Protein AF-A0A8K1CDZ4-F1 (afdb_monomer_lite)

Radius of gyration: 13.61 Å; chains: 1; bounding box: 38×33×29 Å

pLDDT: mean 79.45, std 11.93, range [34.41, 92.88]

Structure (mmCIF, N/CA/C/O backbone):
data_AF-A0A8K1CDZ4-F1
#
_entry.id   AF-A0A8K1CDZ4-F1
#
loop_
_atom_site.group_PDB
_atom_site.id
_atom_site.type_symbol
_atom_site.label_atom_id
_atom_site.label_alt_id
_atom_site.label_comp_id
_atom_site.label_asym_id
_atom_site.label_entity_id
_atom_site.label_seq_id
_atom_site.pdbx_PDB_ins_code
_atom_site.Cartn_x
_atom_site.Cartn_y
_atom_site.Cartn_z
_atom_site.occupancy
_atom_site.B_iso_or_equiv
_atom_site.auth_seq_id
_atom_site.auth_comp_id
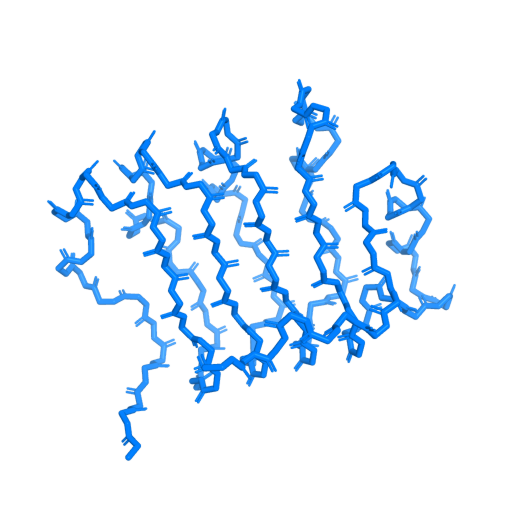_atom_site.auth_asym_id
_atom_site.auth_atom_id
_atom_site.pdbx_PDB_model_num
ATOM 1 N N . MET A 1 1 ? -1.921 -21.591 -12.727 1.00 53.06 1 MET A N 1
ATOM 2 C CA . MET A 1 1 ? -1.736 -20.159 -12.427 1.00 53.06 1 MET A CA 1
ATOM 3 C C . MET A 1 1 ? -2.969 -19.421 -12.897 1.00 53.06 1 MET A C 1
ATOM 5 O O . MET A 1 1 ? -3.288 -19.493 -14.079 1.00 53.06 1 MET A O 1
ATOM 9 N N . THR A 1 2 ? -3.693 -18.804 -11.969 1.00 66.69 2 THR A N 1
ATOM 10 C CA . THR A 1 2 ? -4.755 -17.847 -12.298 1.00 66.69 2 THR A CA 1
ATOM 11 C C . THR A 1 2 ? -4.069 -16.548 -12.712 1.00 66.69 2 THR A C 1
ATOM 13 O O . THR A 1 2 ? -3.055 -16.192 -12.126 1.00 66.69 2 THR A O 1
ATOM 16 N N . ARG A 1 3 ? -4.552 -15.893 -13.767 1.00 82.44 3 ARG A N 1
ATOM 17 C CA . ARG A 1 3 ? -3.993 -14.635 -14.274 1.00 82.44 3 ARG A CA 1
ATOM 18 C C . ARG A 1 3 ? -4.975 -13.523 -13.941 1.00 82.44 3 ARG A C 1
ATOM 20 O O . ARG A 1 3 ? -6.014 -13.431 -14.588 1.00 82.44 3 ARG A O 1
ATOM 27 N N . ILE A 1 4 ? -4.660 -12.732 -12.922 1.00 84.81 4 ILE A N 1
ATOM 28 C CA . ILE A 1 4 ? -5.473 -11.588 -12.500 1.00 84.81 4 ILE A CA 1
ATOM 29 C C . ILE A 1 4 ? -4.742 -10.308 -12.913 1.00 84.81 4 ILE A C 1
ATOM 31 O O . ILE A 1 4 ? -3.649 -10.033 -12.435 1.00 84.81 4 ILE A O 1
ATOM 35 N N . GLU A 1 5 ? -5.316 -9.555 -13.847 1.00 87.00 5 GLU A N 1
ATOM 36 C CA . GLU A 1 5 ? -4.745 -8.278 -14.319 1.00 87.00 5 GLU A CA 1
ATOM 37 C C . GLU A 1 5 ? -5.347 -7.067 -13.591 1.00 87.00 5 GLU A C 1
ATOM 39 O O . GLU A 1 5 ? -4.716 -6.015 -13.516 1.00 87.00 5 GLU A O 1
ATOM 44 N N . ASP A 1 6 ? -6.549 -7.234 -13.031 1.00 85.88 6 ASP A N 1
ATOM 45 C CA . ASP A 1 6 ? -7.274 -6.247 -12.228 1.00 85.88 6 ASP A CA 1
ATOM 46 C C . ASP A 1 6 ? -8.165 -6.967 -11.201 1.00 85.88 6 ASP A C 1
ATOM 48 O O . ASP A 1 6 ? -8.496 -8.148 -11.359 1.00 85.88 6 ASP A O 1
ATOM 52 N N . ILE A 1 7 ? -8.577 -6.249 -10.159 1.00 85.50 7 ILE A N 1
ATOM 53 C CA . ILE A 1 7 ? -9.471 -6.742 -9.112 1.00 85.50 7 ILE A CA 1
ATOM 54 C C . ILE A 1 7 ? -10.848 -7.050 -9.728 1.00 85.50 7 ILE A C 1
ATOM 56 O O . ILE A 1 7 ? -11.516 -6.142 -10.234 1.00 85.50 7 ILE A O 1
ATOM 60 N N . PRO A 1 8 ? -11.328 -8.308 -9.683 1.00 86.62 8 PRO A N 1
ATOM 61 C CA . PRO A 1 8 ? -12.608 -8.670 -10.282 1.00 86.62 8 PRO A CA 1
ATOM 62 C C . PRO A 1 8 ? -13.785 -7.922 -9.648 1.00 86.62 8 PRO A C 1
ATOM 64 O O . PRO A 1 8 ? -13.828 -7.718 -8.437 1.00 86.62 8 PRO A O 1
ATOM 67 N N . GLU A 1 9 ? -14.806 -7.598 -10.445 1.00 88.56 9 GLU A N 1
ATOM 68 C CA . GLU A 1 9 ? -15.981 -6.854 -9.967 1.00 88.56 9 GLU A CA 1
ATOM 69 C C . GLU A 1 9 ? -16.689 -7.521 -8.783 1.00 88.56 9 GLU A C 1
ATOM 71 O O . GLU A 1 9 ? -17.183 -6.823 -7.901 1.00 88.56 9 GLU A O 1
ATOM 76 N N . ILE A 1 10 ? -16.675 -8.855 -8.705 1.00 89.75 10 ILE A N 1
ATOM 77 C CA . ILE A 1 10 ? -17.290 -9.601 -7.600 1.00 89.75 10 ILE A CA 1
ATOM 78 C C . ILE A 1 10 ? -16.728 -9.210 -6.225 1.00 89.75 10 ILE A C 1
ATOM 80 O O . ILE A 1 10 ? -17.453 -9.284 -5.235 1.00 89.75 10 ILE A O 1
ATOM 84 N N . VAL A 1 11 ? -15.482 -8.725 -6.163 1.00 89.56 11 VAL A N 1
ATOM 85 C CA . VAL A 1 11 ? -14.851 -8.259 -4.921 1.00 89.56 11 VAL A CA 1
ATOM 86 C C . VAL A 1 11 ? -15.634 -7.095 -4.308 1.00 89.56 11 VAL A C 1
ATOM 88 O O . VAL A 1 11 ? -15.765 -7.037 -3.091 1.00 89.56 11 VAL A O 1
ATOM 91 N N . THR A 1 12 ? -16.282 -6.246 -5.116 1.00 88.00 12 THR A N 1
ATOM 92 C CA . THR A 1 12 ? -17.104 -5.123 -4.613 1.00 88.00 12 THR A CA 1
ATOM 93 C C . THR A 1 12 ? -18.252 -5.556 -3.701 1.00 88.00 12 THR A C 1
ATOM 95 O O . THR A 1 12 ? -18.697 -4.769 -2.865 1.00 88.00 12 THR A O 1
ATOM 98 N N . ALA A 1 13 ? -18.737 -6.793 -3.852 1.00 91.19 13 ALA A N 1
ATOM 99 C CA . ALA A 1 13 ? -19.826 -7.349 -3.057 1.00 91.19 13 ALA A CA 1
ATOM 100 C C . ALA A 1 13 ? -19.338 -8.034 -1.768 1.00 91.19 13 ALA A C 1
ATOM 102 O O . ALA A 1 13 ? -20.149 -8.393 -0.915 1.00 91.19 13 ALA A O 1
ATOM 103 N N . MET A 1 14 ? -18.026 -8.214 -1.596 1.0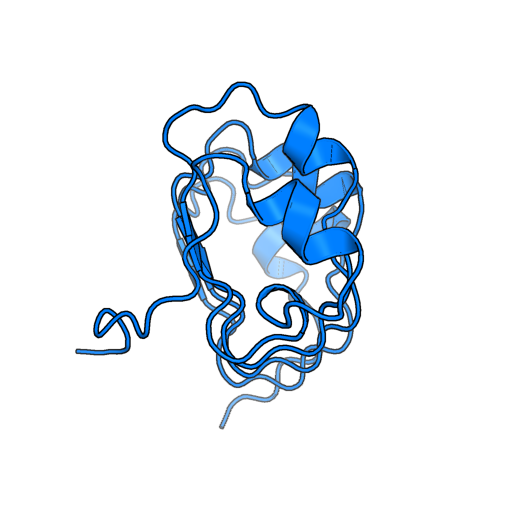0 92.81 14 MET A N 1
ATOM 104 C CA . MET A 1 14 ? -17.430 -8.922 -0.462 1.00 92.81 14 MET A CA 1
ATOM 105 C C . MET A 1 14 ? -17.213 -7.974 0.729 1.00 92.81 14 MET A C 1
ATOM 107 O O . MET A 1 14 ? -16.117 -7.860 1.256 1.00 92.81 14 MET A O 1
ATOM 111 N N . THR A 1 15 ? -18.257 -7.283 1.194 1.00 89.56 15 THR A N 1
ATOM 112 C CA . THR A 1 15 ? -18.147 -6.231 2.232 1.00 89.56 15 THR A CA 1
ATOM 113 C C . THR A 1 15 ? -17.638 -6.711 3.598 1.00 89.56 15 THR A C 1
ATOM 115 O O . THR A 1 15 ? -17.303 -5.893 4.450 1.00 89.56 15 THR A O 1
ATOM 118 N N . SER A 1 16 ? -17.612 -8.025 3.828 1.00 92.50 16 SER A N 1
ATOM 119 C CA . SER A 1 16 ? -17.062 -8.659 5.035 1.00 92.50 16 SER A CA 1
ATOM 120 C C . SER A 1 16 ? -15.640 -9.199 4.839 1.00 92.50 16 SER A C 1
ATOM 122 O O . SER A 1 16 ? -15.139 -9.902 5.715 1.00 92.50 16 SER A O 1
ATOM 124 N N . LEU A 1 17 ? -15.011 -8.932 3.689 1.00 92.88 17 LEU A N 1
ATOM 125 C CA . LEU A 1 17 ? -13.645 -9.358 3.407 1.00 92.88 17 LEU A CA 1
ATOM 126 C C . LEU A 1 17 ? -12.677 -8.652 4.360 1.00 92.88 17 LEU A C 1
ATOM 128 O O . LEU A 1 17 ? -12.719 -7.429 4.485 1.00 92.88 17 LEU A O 1
ATOM 132 N N . ARG A 1 18 ? -11.828 -9.444 5.018 1.00 92.31 18 ARG A N 1
ATOM 133 C CA . ARG A 1 18 ? -10.770 -8.972 5.927 1.00 92.31 18 ARG A CA 1
ATOM 134 C C . ARG A 1 18 ? -9.389 -9.012 5.294 1.00 92.31 18 ARG A C 1
ATOM 136 O O . ARG A 1 18 ? -8.568 -8.142 5.539 1.00 92.31 18 ARG A O 1
ATOM 143 N N . GLU A 1 19 ? -9.184 -9.982 4.421 1.00 92.25 19 GLU A N 1
ATOM 144 C CA . GLU A 1 19 ? -7.894 -10.299 3.833 1.00 92.25 19 GLU A CA 1
ATOM 145 C C . GLU A 1 19 ? -8.048 -10.397 2.316 1.00 92.25 19 GLU A C 1
ATOM 147 O O . GLU A 1 19 ? -8.929 -11.106 1.819 1.00 92.25 19 GLU A O 1
ATOM 152 N N . LEU A 1 20 ? -7.203 -9.676 1.577 1.00 89.75 20 LEU A N 1
ATOM 153 C CA . LEU A 1 20 ? -7.151 -9.721 0.117 1.00 89.75 20 LEU A CA 1
ATOM 154 C C . LEU A 1 20 ? -5.714 -9.970 -0.345 1.00 89.75 20 LEU A C 1
ATOM 156 O O . LEU A 1 20 ? -4.884 -9.066 -0.340 1.00 89.75 20 LEU A O 1
ATOM 160 N N . SER A 1 21 ? -5.437 -11.191 -0.803 1.00 89.81 21 SER A N 1
ATOM 161 C CA . SER A 1 21 ? -4.179 -11.525 -1.476 1.00 89.81 21 SER A CA 1
ATOM 162 C C . SER A 1 21 ? -4.385 -11.569 -2.986 1.00 89.81 21 SER A C 1
ATOM 164 O O . SER A 1 21 ? -5.245 -12.297 -3.488 1.00 89.81 21 SER A O 1
ATOM 166 N N . LEU A 1 22 ? -3.577 -10.796 -3.710 1.00 87.06 22 LEU A N 1
ATOM 167 C CA . LEU A 1 22 ? -3.428 -10.884 -5.163 1.00 87.06 22 LEU A CA 1
ATOM 168 C C . LEU A 1 22 ? -1.965 -11.109 -5.566 1.00 87.06 22 LEU A C 1
ATOM 170 O O . LEU A 1 22 ? -1.570 -10.830 -6.695 1.00 87.06 22 LEU A O 1
ATOM 174 N N . THR A 1 23 ? -1.172 -11.650 -4.653 1.00 88.00 23 THR A N 1
ATOM 175 C CA . THR A 1 23 ? 0.248 -11.933 -4.823 1.00 88.00 23 THR A CA 1
ATOM 176 C C . THR A 1 23 ? 0.540 -12.787 -6.065 1.00 88.00 23 THR A C 1
ATOM 178 O O . THR A 1 23 ? -0.229 -13.685 -6.419 1.00 88.00 23 THR A O 1
ATOM 181 N N . TYR A 1 24 ? 1.660 -12.510 -6.737 1.00 88.88 24 TYR A N 1
ATOM 182 C CA . TYR A 1 24 ? 2.134 -13.197 -7.944 1.00 88.88 24 TYR A CA 1
ATOM 183 C C . TYR A 1 24 ? 1.122 -13.216 -9.097 1.00 88.88 24 TYR A C 1
ATOM 185 O O . TYR A 1 24 ? 1.054 -14.168 -9.882 1.00 88.88 24 TYR A O 1
ATOM 193 N N . ASN A 1 25 ? 0.350 -12.137 -9.227 1.00 89.06 25 ASN A N 1
ATOM 194 C CA . ASN A 1 25 ? -0.489 -11.881 -10.387 1.00 89.06 25 ASN A CA 1
ATOM 195 C C . ASN A 1 25 ? 0.062 -10.692 -11.187 1.00 89.06 25 ASN A C 1
ATOM 197 O O . ASN A 1 25 ? 0.623 -9.764 -10.606 1.00 89.06 25 ASN A O 1
ATOM 201 N N . PRO A 1 26 ? -0.107 -10.664 -12.521 1.00 87.12 26 PRO A N 1
ATOM 202 C CA . PRO A 1 26 ? 0.350 -9.553 -13.349 1.00 87.12 26 PRO A CA 1
ATOM 203 C C . PRO A 1 26 ? -0.597 -8.345 -13.239 1.00 87.12 26 PRO A C 1
ATOM 205 O O . PRO A 1 26 ? -1.015 -7.799 -14.257 1.00 87.12 26 PRO A O 1
ATOM 208 N N . LEU A 1 27 ? -0.957 -7.934 -12.017 1.00 85.81 27 LEU A N 1
ATOM 209 C CA . LEU A 1 27 ? -1.715 -6.709 -11.793 1.00 85.81 27 LEU A CA 1
ATOM 210 C C . LEU A 1 27 ? -0.884 -5.530 -12.276 1.00 85.81 27 LEU A C 1
ATOM 212 O O . LEU A 1 27 ? 0.188 -5.251 -11.742 1.00 85.81 27 LEU A O 1
ATOM 216 N N . THR A 1 28 ? -1.392 -4.853 -13.296 1.00 81.94 28 THR A N 1
ATOM 217 C CA . THR A 1 28 ? -0.808 -3.619 -13.834 1.00 81.94 28 THR A CA 1
ATOM 218 C C . THR A 1 28 ? -1.550 -2.383 -13.349 1.00 81.94 28 THR A C 1
ATOM 220 O O . THR A 1 28 ? -1.048 -1.272 -13.477 1.00 81.94 28 THR A O 1
ATOM 223 N N . THR A 1 29 ? -2.754 -2.566 -12.810 1.00 75.44 29 THR A N 1
ATOM 224 C CA . THR A 1 29 ? -3.611 -1.497 -12.303 1.00 75.44 29 THR A CA 1
ATOM 225 C C . THR A 1 29 ? -4.343 -1.979 -11.068 1.00 75.44 29 THR A C 1
ATOM 227 O O . THR A 1 29 ? -4.735 -3.140 -11.006 1.00 75.44 29 THR A O 1
ATOM 230 N N . LEU A 1 30 ? -4.596 -1.079 -10.126 1.00 77.19 30 LEU A N 1
ATOM 231 C CA . LEU A 1 30 ? -5.472 -1.348 -8.997 1.00 77.19 30 LEU A CA 1
ATOM 232 C C . LEU A 1 30 ? -6.704 -0.465 -9.145 1.00 77.19 30 LEU A C 1
ATOM 234 O O . LEU A 1 30 ? -6.640 0.748 -8.968 1.00 77.19 30 LEU A O 1
ATOM 238 N N . ASN A 1 31 ? -7.833 -1.055 -9.526 1.00 81.62 31 ASN A N 1
ATOM 239 C CA . ASN A 1 31 ? -9.061 -0.292 -9.675 1.00 81.62 31 ASN A CA 1
ATOM 240 C C . ASN A 1 31 ? -9.659 0.012 -8.295 1.00 81.62 31 ASN A C 1
ATOM 242 O O . ASN A 1 31 ? -10.375 -0.804 -7.712 1.00 81.62 31 ASN A O 1
ATOM 246 N N . SER A 1 32 ? -9.355 1.195 -7.760 1.00 76.19 32 SER A N 1
ATOM 247 C CA . SE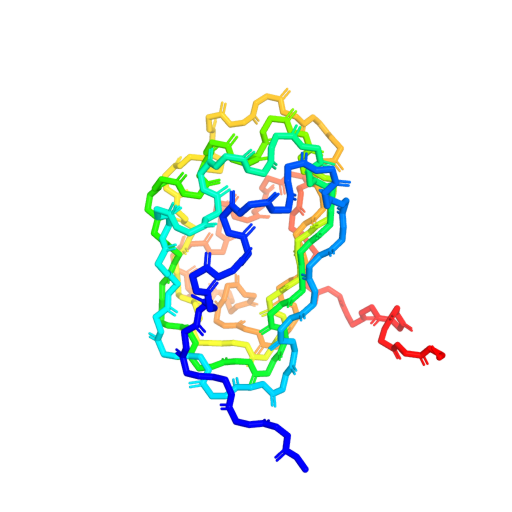R A 1 32 ? -9.738 1.613 -6.405 1.00 76.19 32 SER A CA 1
ATOM 248 C C . SER A 1 32 ? -11.248 1.533 -6.146 1.00 76.19 32 SER A C 1
ATOM 250 O O . SER A 1 32 ? -11.676 1.198 -5.040 1.00 76.19 32 SER A O 1
ATOM 252 N N . SER A 1 33 ? -12.076 1.721 -7.180 1.00 82.38 33 SER A N 1
ATOM 253 C CA . SER A 1 33 ? -13.534 1.558 -7.089 1.00 82.38 33 SER A CA 1
ATOM 254 C C . SER A 1 33 ? -13.965 0.137 -6.695 1.00 82.38 33 SER A C 1
ATOM 256 O O . SER A 1 33 ? -15.020 -0.036 -6.082 1.00 82.38 33 SER A O 1
ATOM 258 N N . ARG A 1 34 ? -13.147 -0.882 -7.002 1.00 85.75 34 ARG A N 1
ATOM 259 C CA . ARG A 1 34 ? -13.428 -2.291 -6.685 1.00 85.75 34 ARG A CA 1
ATOM 260 C C . ARG A 1 34 ? -13.237 -2.628 -5.217 1.00 85.75 34 ARG A C 1
ATOM 262 O O . ARG A 1 34 ? -13.860 -3.562 -4.719 1.00 85.75 34 ARG A O 1
ATOM 269 N N . VAL A 1 35 ? -12.420 -1.837 -4.536 1.00 83.06 35 VAL A N 1
ATOM 270 C CA . VAL A 1 35 ? -12.079 -2.029 -3.129 1.00 83.06 35 VAL A CA 1
ATOM 271 C C . VAL A 1 35 ? -12.686 -0.957 -2.227 1.00 83.06 35 VAL A C 1
ATOM 273 O O . VAL A 1 35 ? -12.822 -1.187 -1.038 1.00 83.06 35 VAL A O 1
ATOM 276 N N . ALA A 1 36 ? -13.186 0.156 -2.767 1.00 81.56 36 ALA A N 1
ATOM 277 C CA . ALA A 1 36 ? -13.719 1.287 -1.997 1.00 81.56 36 ALA A CA 1
ATOM 278 C C . ALA A 1 36 ? -14.799 0.950 -0.940 1.00 81.56 36 ALA A C 1
ATOM 280 O O . ALA A 1 36 ? -15.000 1.739 -0.019 1.00 81.56 36 ALA A O 1
ATOM 281 N N . ASN A 1 37 ? -15.495 -0.188 -1.063 1.00 83.69 37 ASN A N 1
ATOM 282 C CA . ASN A 1 37 ? -16.536 -0.635 -0.127 1.00 83.69 37 ASN A CA 1
ATOM 283 C C . ASN A 1 37 ? -16.072 -1.710 0.875 1.00 83.69 37 ASN A C 1
ATOM 285 O O . ASN A 1 37 ? -16.870 -2.147 1.710 1.00 83.69 37 ASN A O 1
ATOM 289 N N . LEU A 1 38 ? -14.813 -2.152 0.813 1.00 87.94 38 LEU A N 1
ATOM 290 C CA . LEU A 1 38 ? -14.253 -3.192 1.682 1.00 87.94 38 LEU A CA 1
ATOM 291 C C . LEU A 1 38 ? -13.858 -2.621 3.052 1.00 87.94 38 LEU A C 1
ATOM 293 O O . LEU A 1 38 ? -12.707 -2.663 3.465 1.00 87.94 38 LEU A O 1
ATOM 297 N N . ASN A 1 39 ? -14.833 -2.079 3.780 1.00 85.31 39 ASN A N 1
ATOM 298 C CA . ASN A 1 39 ? -14.605 -1.379 5.050 1.00 85.31 39 ASN A CA 1
ATOM 299 C C . ASN A 1 39 ? -14.169 -2.295 6.212 1.00 85.31 39 ASN A C 1
ATOM 301 O O . ASN A 1 39 ? -13.972 -1.805 7.316 1.00 85.31 39 ASN A O 1
ATOM 305 N N . GLN A 1 40 ? -14.088 -3.613 6.010 1.00 89.50 40 GLN A N 1
ATOM 306 C CA . GLN A 1 40 ? -13.581 -4.560 7.013 1.00 89.50 40 GLN A CA 1
ATOM 307 C C . GLN A 1 40 ? -12.193 -5.106 6.675 1.00 89.50 40 GLN A C 1
ATOM 309 O O . GLN A 1 40 ? -11.714 -5.991 7.378 1.00 89.50 40 GLN A O 1
ATOM 314 N N . LEU A 1 41 ? -11.575 -4.606 5.605 1.00 89.38 41 LEU A N 1
ATOM 315 C CA . LEU A 1 41 ? -10.290 -5.088 5.133 1.00 89.38 41 LEU A CA 1
ATOM 316 C C . LEU A 1 41 ? -9.177 -4.613 6.071 1.00 89.38 41 LEU A C 1
ATOM 318 O O . LEU A 1 41 ? -9.022 -3.411 6.282 1.00 89.38 41 LEU A O 1
ATOM 322 N N . THR A 1 42 ? -8.435 -5.568 6.622 1.00 89.69 42 THR A N 1
ATOM 323 C CA . THR A 1 42 ? -7.322 -5.357 7.553 1.00 89.69 42 THR A CA 1
ATOM 324 C C . THR A 1 42 ? -5.978 -5.686 6.920 1.00 89.69 42 THR A C 1
ATOM 326 O O . THR A 1 42 ? -4.988 -5.058 7.280 1.00 89.69 42 THR A O 1
ATOM 329 N N . SER A 1 43 ? -5.943 -6.592 5.937 1.00 89.19 43 SER A N 1
ATOM 330 C CA . SER A 1 43 ? -4.693 -6.996 5.285 1.00 89.19 43 SER A CA 1
ATOM 331 C C . SER A 1 43 ? -4.825 -7.074 3.768 1.00 89.19 43 SER A C 1
ATOM 333 O O . SER A 1 43 ? -5.807 -7.603 3.228 1.00 89.19 43 SER A O 1
ATOM 335 N N . ILE A 1 44 ? -3.815 -6.552 3.074 1.00 88.12 44 ILE A N 1
ATOM 336 C CA . ILE A 1 44 ? -3.706 -6.586 1.615 1.00 88.12 44 ILE A CA 1
ATOM 337 C C . ILE A 1 44 ? -2.290 -7.006 1.216 1.00 88.12 44 ILE A C 1
ATOM 339 O O . ILE A 1 44 ? -1.323 -6.385 1.650 1.00 88.12 44 ILE A O 1
ATOM 343 N N . TRP A 1 45 ? -2.175 -7.988 0.317 1.00 89.62 45 TRP A N 1
ATOM 344 C CA . TRP A 1 45 ? -0.888 -8.434 -0.233 1.00 89.62 45 TRP A CA 1
ATOM 345 C C . TRP A 1 45 ? -0.886 -8.378 -1.761 1.00 89.62 45 TRP A C 1
ATOM 347 O O . TRP A 1 45 ? -1.717 -9.013 -2.422 1.00 89.62 45 TRP A O 1
ATOM 357 N N . PHE A 1 46 ? 0.069 -7.635 -2.321 1.00 88.25 46 PHE A N 1
ATOM 358 C CA . PHE A 1 46 ? 0.295 -7.489 -3.763 1.00 88.25 46 PHE A CA 1
ATOM 359 C C . PHE A 1 46 ? 1.698 -7.915 -4.193 1.00 88.25 46 PHE A C 1
ATOM 361 O O . PHE A 1 46 ? 2.163 -7.496 -5.256 1.00 88.25 46 PHE A O 1
ATOM 368 N N . ASP A 1 47 ? 2.376 -8.750 -3.408 1.00 89.19 47 ASP A N 1
ATOM 369 C CA . ASP A 1 47 ? 3.780 -9.064 -3.670 1.00 89.19 47 ASP A CA 1
ATOM 370 C C . ASP A 1 47 ? 3.988 -9.653 -5.068 1.00 89.19 47 ASP A C 1
ATOM 372 O O . ASP A 1 47 ? 3.143 -10.374 -5.609 1.00 89.19 47 ASP A O 1
ATOM 376 N N . GLY A 1 48 ? 5.105 -9.304 -5.699 1.00 87.81 48 GLY A N 1
ATOM 377 C CA . GLY A 1 48 ? 5.435 -9.752 -7.050 1.00 87.81 48 GLY A CA 1
ATOM 378 C C . GLY A 1 48 ? 4.439 -9.308 -8.131 1.00 87.81 48 GLY A C 1
ATOM 379 O O . GLY A 1 48 ? 4.447 -9.874 -9.227 1.00 87.81 48 GLY A O 1
ATOM 380 N N . SER A 1 49 ? 3.575 -8.327 -7.845 1.00 88.69 49 SER A N 1
ATOM 381 C CA . SER A 1 49 ? 2.705 -7.702 -8.845 1.00 88.69 49 SER A CA 1
ATOM 382 C C . SER A 1 49 ? 3.435 -6.594 -9.606 1.00 88.69 49 SER A C 1
ATOM 384 O O . SER A 1 49 ? 4.379 -5.982 -9.118 1.00 88.69 49 SER A O 1
ATOM 386 N N . SER A 1 50 ? 2.970 -6.282 -10.816 1.00 85.50 50 SER A N 1
ATOM 387 C CA . SER A 1 50 ? 3.565 -5.250 -11.683 1.00 85.50 50 SER A CA 1
ATOM 388 C C . SER A 1 50 ? 2.892 -3.879 -11.535 1.00 85.50 50 SER A C 1
ATOM 390 O O . SER A 1 50 ? 2.825 -3.117 -12.500 1.00 85.50 50 SER A O 1
ATOM 392 N N . ILE A 1 51 ? 2.379 -3.574 -10.340 1.00 81.31 51 ILE A N 1
ATOM 393 C CA . ILE A 1 51 ? 1.641 -2.341 -10.053 1.00 81.31 51 ILE A CA 1
ATOM 394 C C . ILE A 1 51 ? 2.638 -1.166 -10.064 1.00 81.31 51 ILE A C 1
ATOM 396 O O . ILE A 1 51 ? 3.598 -1.197 -9.290 1.00 81.31 51 ILE A O 1
ATOM 400 N N . PRO A 1 52 ? 2.459 -0.151 -10.932 1.00 77.06 52 PRO A N 1
ATOM 401 C CA . PRO A 1 52 ? 3.380 0.984 -11.019 1.00 77.06 52 PRO A CA 1
ATOM 402 C C . PRO A 1 52 ? 3.129 2.036 -9.929 1.00 77.06 52 PRO A C 1
ATOM 404 O O . PRO A 1 52 ? 4.054 2.723 -9.499 1.00 77.06 52 PRO A O 1
ATOM 407 N N . GLU A 1 53 ? 1.879 2.162 -9.484 1.00 77.56 53 GLU A N 1
ATOM 408 C CA . GLU A 1 53 ? 1.439 3.142 -8.495 1.00 77.56 53 GLU A CA 1
ATOM 409 C C . GLU A 1 53 ? 0.191 2.652 -7.757 1.00 77.56 53 GLU A C 1
ATOM 411 O O . GLU A 1 53 ? -0.577 1.831 -8.268 1.00 77.56 53 GLU A O 1
ATOM 416 N N . LEU A 1 54 ? -0.019 3.176 -6.552 1.00 75.88 54 LEU A N 1
ATOM 417 C CA . LEU A 1 54 ? -1.245 2.953 -5.798 1.00 75.88 54 LEU A CA 1
ATOM 418 C C . LEU A 1 54 ? -2.228 4.081 -6.099 1.00 75.88 54 LEU A C 1
ATOM 420 O O . LEU A 1 54 ? -1.838 5.244 -6.019 1.00 75.88 54 LEU A O 1
ATOM 424 N N . PRO A 1 55 ? -3.492 3.769 -6.419 1.00 74.44 55 PRO A N 1
ATOM 425 C CA . PRO A 1 55 ? -4.486 4.791 -6.697 1.00 74.44 55 PRO A CA 1
ATOM 426 C C . PRO A 1 55 ? -4.806 5.559 -5.418 1.00 74.44 55 PRO A C 1
ATOM 428 O O . PRO A 1 55 ? -4.855 4.971 -4.333 1.00 74.44 55 PRO A O 1
ATOM 431 N N . ASP A 1 56 ? -5.097 6.851 -5.549 1.00 71.81 56 ASP A N 1
ATOM 432 C CA . ASP A 1 56 ? -5.409 7.691 -4.398 1.00 71.81 56 ASP A CA 1
ATOM 433 C C . ASP A 1 56 ? -6.542 7.078 -3.570 1.00 71.81 56 ASP A C 1
ATOM 435 O O . ASP A 1 56 ? -6.383 6.900 -2.367 1.00 71.81 56 ASP A O 1
ATOM 439 N N . GLU A 1 57 ? -7.65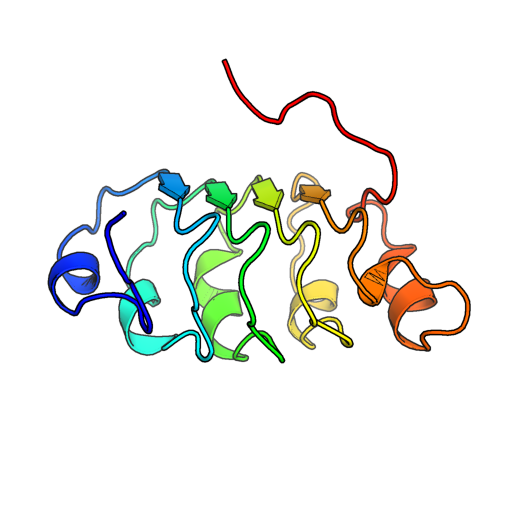2 6.641 -4.178 1.00 71.38 57 GLU A N 1
ATOM 440 C CA . GLU A 1 57 ? -8.845 6.225 -3.427 1.00 71.38 57 GLU A CA 1
ATOM 441 C C . GLU A 1 57 ? -8.682 4.943 -2.594 1.00 71.38 57 GLU A C 1
ATOM 443 O O . GLU A 1 57 ? -9.575 4.637 -1.796 1.00 71.38 57 GLU A O 1
ATOM 448 N N . ILE A 1 58 ? -7.551 4.229 -2.699 1.00 75.06 58 ILE A N 1
ATOM 449 C CA . ILE A 1 58 ? -7.228 3.136 -1.771 1.00 75.06 58 ILE A CA 1
ATOM 450 C C . ILE A 1 58 ? -7.063 3.642 -0.327 1.00 75.06 58 ILE A C 1
ATOM 452 O O . ILE A 1 58 ? -7.272 2.869 0.604 1.00 75.06 58 ILE A O 1
ATOM 456 N N . TRP A 1 59 ? -6.845 4.952 -0.123 1.00 69.94 59 TRP A N 1
ATOM 457 C CA . TRP A 1 59 ? -6.891 5.611 1.192 1.00 69.94 59 TRP A CA 1
ATOM 458 C C . TRP A 1 59 ? -8.172 5.312 1.974 1.00 69.94 59 TRP A C 1
ATOM 460 O O . TRP A 1 59 ? -8.201 5.346 3.198 1.00 69.94 59 TRP A O 1
ATOM 470 N N . ARG A 1 60 ? -9.282 5.010 1.296 1.00 70.69 60 ARG A N 1
ATOM 471 C CA . ARG A 1 60 ? -10.543 4.697 1.981 1.00 70.69 60 ARG A CA 1
ATOM 472 C C . ARG A 1 60 ? -10.469 3.389 2.766 1.00 70.69 60 ARG A C 1
ATOM 474 O O . ARG A 1 60 ? -11.183 3.256 3.758 1.00 70.69 60 ARG A O 1
ATOM 481 N N . LEU A 1 61 ? -9.601 2.470 2.343 1.00 73.56 61 LEU A N 1
ATOM 482 C CA . LEU A 1 61 ? -9.335 1.202 3.023 1.00 73.56 61 LEU A CA 1
ATOM 483 C C . LEU A 1 61 ? -8.439 1.373 4.246 1.00 73.56 61 LEU A C 1
ATOM 485 O O . LEU A 1 61 ? -8.512 0.583 5.181 1.00 73.56 61 LEU A O 1
ATOM 489 N N . THR A 1 62 ? -7.610 2.415 4.269 1.00 67.94 62 THR A N 1
ATOM 490 C CA . THR A 1 62 ? -6.538 2.555 5.263 1.00 67.94 62 THR A CA 1
ATOM 491 C C . THR A 1 62 ? -7.044 2.866 6.665 1.00 67.94 62 THR A C 1
ATOM 493 O O . THR A 1 62 ? -6.297 2.750 7.627 1.00 67.94 62 THR A O 1
ATOM 496 N N . LYS A 1 63 ? -8.334 3.194 6.813 1.00 74.69 63 LYS A N 1
ATOM 497 C CA . LYS A 1 63 ? -8.979 3.381 8.121 1.00 74.69 63 LYS A CA 1
ATOM 498 C C . LYS A 1 63 ? -8.969 2.132 9.000 1.00 74.69 63 LYS A C 1
ATOM 500 O O . LYS A 1 63 ? -9.139 2.269 10.206 1.00 74.69 63 LYS A O 1
ATOM 505 N N . HIS A 1 64 ? -8.869 0.953 8.396 1.00 80.44 64 HIS A N 1
ATOM 506 C CA . HIS A 1 64 ? -8.906 -0.333 9.093 1.00 80.44 64 HIS A CA 1
ATOM 507 C C . HIS A 1 64 ? -7.750 -1.249 8.691 1.00 80.44 64 HIS A C 1
ATOM 509 O O . HIS A 1 64 ? -7.673 -2.366 9.189 1.00 80.44 64 HIS A O 1
ATOM 515 N N . LEU A 1 65 ? -6.876 -0.781 7.796 1.00 82.44 65 LEU A N 1
ATOM 516 C CA . LEU A 1 65 ? -5.755 -1.557 7.301 1.00 82.44 65 LEU A CA 1
ATOM 517 C C . LEU A 1 65 ? -4.646 -1.582 8.356 1.00 82.44 65 LEU A C 1
ATOM 519 O O . LEU A 1 65 ? -4.204 -0.538 8.834 1.00 82.44 65 LEU A O 1
ATOM 523 N N . GLU A 1 66 ? -4.223 -2.787 8.702 1.00 86.06 66 GLU A N 1
ATOM 524 C CA . GLU A 1 66 ? -3.153 -3.089 9.650 1.00 86.06 66 GLU A CA 1
ATOM 525 C C . GLU A 1 66 ? -1.910 -3.572 8.899 1.00 86.06 66 GLU A C 1
ATOM 527 O O . GLU A 1 66 ? -0.795 -3.234 9.275 1.00 86.06 66 GLU A O 1
ATOM 532 N N . GLU A 1 67 ? -2.088 -4.295 7.791 1.00 87.12 67 GLU A N 1
ATOM 533 C CA . GLU A 1 67 ? -0.985 -4.852 7.012 1.00 87.12 67 GLU A CA 1
ATOM 534 C C . GLU A 1 67 ? -1.137 -4.557 5.521 1.00 87.12 67 GLU A C 1
ATOM 536 O O . GLU A 1 67 ? -2.195 -4.762 4.914 1.00 87.12 67 GLU A O 1
ATOM 541 N N . PHE A 1 68 ? -0.045 -4.103 4.915 1.00 86.62 68 PHE A N 1
ATOM 542 C CA . PHE A 1 68 ? 0.020 -3.851 3.492 1.00 86.62 68 PHE A CA 1
ATOM 543 C C . PHE A 1 68 ? 1.358 -4.279 2.893 1.00 86.62 68 PHE A C 1
ATOM 545 O O . PHE A 1 68 ? 2.366 -3.595 3.049 1.00 86.62 68 PHE A O 1
ATOM 552 N N . ALA A 1 69 ? 1.365 -5.392 2.164 1.00 88.38 69 ALA A N 1
ATOM 553 C CA . ALA A 1 69 ? 2.574 -5.909 1.537 1.00 88.38 69 ALA A CA 1
ATOM 554 C C . ALA A 1 69 ? 2.618 -5.603 0.039 1.00 88.38 69 ALA A C 1
ATOM 556 O O . ALA A 1 69 ? 1.673 -5.867 -0.717 1.00 88.38 69 ALA A O 1
ATOM 557 N N . VAL A 1 70 ? 3.740 -5.032 -0.382 1.00 87.50 70 VAL A N 1
ATOM 558 C CA . VAL A 1 70 ? 4.045 -4.662 -1.764 1.00 87.50 70 VAL A CA 1
ATOM 559 C C . VAL A 1 70 ? 5.455 -5.114 -2.141 1.00 87.50 70 VAL A C 1
ATOM 561 O O . VAL A 1 70 ? 6.149 -4.445 -2.917 1.00 87.50 70 VAL A O 1
ATOM 564 N N . GLN A 1 71 ? 5.887 -6.258 -1.605 1.00 88.94 71 GLN A N 1
ATOM 565 C CA . GLN A 1 71 ? 7.232 -6.763 -1.838 1.00 88.94 71 GLN A CA 1
ATOM 566 C C . GLN A 1 71 ? 7.448 -7.046 -3.325 1.00 88.94 71 GLN A C 1
ATOM 568 O O . GLN A 1 71 ? 6.553 -7.526 -4.026 1.00 88.94 71 GLN A O 1
ATOM 573 N N . TYR A 1 72 ? 8.647 -6.766 -3.830 1.00 89.38 72 TYR A N 1
ATOM 574 C CA . TYR A 1 72 ? 9.000 -7.008 -5.237 1.00 89.38 72 TYR A CA 1
ATOM 575 C C . TYR A 1 72 ? 8.014 -6.403 -6.262 1.00 89.38 72 TYR A C 1
ATOM 577 O O . TYR A 1 72 ? 7.800 -6.971 -7.336 1.00 89.38 72 TYR A O 1
ATOM 585 N N . THR A 1 73 ? 7.390 -5.269 -5.934 1.00 88.38 73 THR A N 1
ATOM 586 C CA . THR A 1 73 ? 6.566 -4.482 -6.867 1.00 88.38 73 THR A CA 1
ATOM 587 C C . THR A 1 73 ? 7.379 -3.359 -7.518 1.00 88.38 73 THR A C 1
ATOM 589 O O . THR A 1 73 ? 8.521 -3.111 -7.141 1.00 88.38 73 THR A O 1
ATOM 592 N N . ASN A 1 74 ? 6.788 -2.644 -8.482 1.00 88.94 74 ASN A N 1
ATOM 593 C CA . ASN A 1 74 ? 7.417 -1.501 -9.161 1.00 88.94 74 ASN A CA 1
ATOM 594 C C . ASN A 1 74 ? 6.937 -0.141 -8.621 1.00 88.94 74 ASN A C 1
ATOM 596 O O . ASN A 1 74 ? 7.072 0.874 -9.307 1.00 88.94 74 ASN A O 1
ATOM 600 N N . ILE A 1 75 ? 6.367 -0.108 -7.413 1.00 85.00 75 ILE A N 1
ATOM 601 C CA . ILE A 1 75 ? 5.848 1.120 -6.805 1.00 85.00 75 ILE A CA 1
ATOM 602 C C . ILE A 1 75 ? 7.022 2.027 -6.437 1.00 85.00 75 ILE A C 1
ATOM 604 O O . ILE A 1 75 ? 7.927 1.639 -5.703 1.00 85.00 75 ILE A O 1
ATOM 608 N N . THR A 1 76 ? 7.005 3.254 -6.957 1.00 84.00 76 THR A N 1
ATOM 609 C CA . THR A 1 76 ? 8.087 4.232 -6.749 1.00 84.00 76 THR A CA 1
ATOM 610 C C . THR A 1 76 ? 7.723 5.348 -5.783 1.00 84.00 76 THR A C 1
ATOM 612 O O . THR A 1 76 ? 8.608 6.062 -5.319 1.00 84.00 76 THR A O 1
ATOM 615 N N . GLN A 1 77 ? 6.445 5.532 -5.463 1.00 78.38 77 GLN A N 1
ATOM 616 C CA . GLN A 1 77 ? 6.006 6.634 -4.615 1.00 78.38 77 GLN A CA 1
ATOM 617 C C . GLN A 1 77 ? 5.037 6.158 -3.551 1.00 78.38 77 GLN A C 1
ATOM 619 O O . GLN A 1 77 ? 4.188 5.305 -3.815 1.00 78.38 77 GLN A O 1
ATOM 624 N N . TYR A 1 78 ? 5.156 6.742 -2.356 1.00 73.25 78 TYR A N 1
ATOM 625 C CA . TYR A 1 78 ? 4.062 6.672 -1.402 1.00 73.25 78 TYR A CA 1
ATOM 626 C C . TYR A 1 78 ? 2.906 7.490 -1.953 1.00 73.25 78 TYR A C 1
ATOM 628 O O . TYR A 1 78 ? 3.110 8.638 -2.359 1.00 73.25 78 TYR A O 1
ATOM 636 N N . PRO A 1 79 ? 1.692 6.944 -1.943 1.00 70.50 79 PRO A N 1
ATOM 637 C CA . PRO A 1 79 ? 0.532 7.762 -2.211 1.00 70.50 79 PRO A CA 1
ATOM 638 C C . PRO A 1 79 ? 0.353 8.790 -1.083 1.00 70.50 79 PRO A C 1
ATOM 640 O O . PRO A 1 79 ? 0.719 8.553 0.074 1.00 70.50 79 PRO A O 1
ATOM 643 N N . SER A 1 80 ? -0.188 9.962 -1.423 1.00 70.00 80 SER A N 1
ATOM 644 C CA . SER A 1 80 ? -0.224 11.136 -0.534 1.00 70.00 80 SER A CA 1
ATOM 645 C C . SER A 1 80 ? -0.913 10.863 0.805 1.00 70.00 80 SER A C 1
ATOM 647 O O . SER A 1 80 ? -0.524 11.428 1.830 1.00 70.00 80 SER A O 1
ATOM 649 N N . TRP A 1 81 ? -1.882 9.946 0.801 1.00 71.50 81 TRP A N 1
ATOM 650 C CA . TRP A 1 81 ? -2.647 9.547 1.971 1.00 71.50 81 TRP A CA 1
ATOM 651 C C . TRP A 1 81 ? -1.825 8.858 3.057 1.00 71.50 81 TRP A C 1
ATOM 653 O O . TRP A 1 81 ? -2.289 8.832 4.188 1.00 71.50 81 TRP A O 1
ATOM 663 N N . VAL A 1 82 ? -0.622 8.335 2.778 1.00 70.00 82 VAL A N 1
ATOM 664 C CA . VAL A 1 82 ? 0.228 7.685 3.802 1.00 70.00 82 VAL A CA 1
ATOM 665 C C . VAL A 1 82 ? 0.562 8.645 4.947 1.00 70.00 82 VAL A C 1
ATOM 667 O O . VAL A 1 82 ? 0.639 8.231 6.097 1.00 70.00 82 VAL A O 1
ATOM 670 N N . ASN A 1 83 ? 0.658 9.944 4.654 1.00 68.00 83 ASN A N 1
ATOM 671 C CA . ASN A 1 83 ? 0.851 10.987 5.665 1.00 68.00 83 ASN A CA 1
ATOM 672 C C . ASN A 1 83 ? -0.452 11.395 6.379 1.00 68.00 83 ASN A C 1
ATOM 674 O O . ASN A 1 83 ? -0.412 12.069 7.406 1.00 68.00 83 ASN A O 1
ATOM 678 N N . GLU A 1 84 ? -1.606 11.052 5.808 1.00 64.19 84 GLU A N 1
ATOM 679 C CA . GLU A 1 84 ? -2.934 11.420 6.311 1.00 64.19 84 GLU A CA 1
ATOM 680 C C . GLU A 1 84 ? -3.547 10.330 7.199 1.00 64.19 84 GLU A C 1
ATOM 682 O O . GLU A 1 84 ? -4.511 10.588 7.927 1.00 64.19 84 GLU A O 1
ATOM 687 N N . ILE A 1 85 ? -2.993 9.115 7.173 1.00 62.59 85 ILE A N 1
ATOM 688 C CA . ILE A 1 85 ? -3.438 8.037 8.049 1.00 62.59 85 ILE A CA 1
ATOM 689 C C . ILE A 1 85 ? -2.857 8.254 9.444 1.00 62.59 85 ILE A C 1
ATOM 691 O O . ILE A 1 85 ? -1.683 8.023 9.702 1.00 62.59 85 ILE A O 1
ATOM 695 N N . ALA A 1 86 ? -3.712 8.639 10.386 1.00 54.31 86 ALA A N 1
ATOM 696 C CA . ALA A 1 86 ? -3.407 8.585 11.812 1.00 54.31 86 ALA A CA 1
ATOM 697 C C . ALA A 1 86 ? -3.648 7.167 12.373 1.00 54.31 86 ALA A C 1
ATOM 699 O O . ALA A 1 86 ? -4.277 7.027 13.423 1.00 54.31 86 ALA A O 1
ATOM 700 N N . HIS A 1 87 ? -3.231 6.118 11.648 1.00 66.31 87 HIS A N 1
ATOM 701 C CA . HIS A 1 87 ? -3.368 4.729 12.095 1.00 66.31 87 HIS A CA 1
ATOM 702 C C . HIS A 1 87 ? -1.994 4.205 12.539 1.00 66.31 87 HIS A C 1
ATOM 704 O O . HIS A 1 87 ? -1.213 3.766 11.699 1.00 66.31 87 HIS A O 1
ATOM 710 N N . PRO A 1 88 ? -1.671 4.276 13.844 1.00 63.59 88 PRO A N 1
ATOM 711 C CA . PRO A 1 88 ? -0.320 4.028 14.353 1.00 63.59 88 PRO A CA 1
ATOM 712 C C . PRO A 1 88 ? 0.165 2.578 14.192 1.00 63.59 88 PRO A C 1
ATOM 714 O O . PRO A 1 88 ? 1.329 2.305 14.451 1.00 63.59 88 PRO A O 1
ATOM 717 N N . GLU A 1 89 ? -0.702 1.664 13.760 1.00 73.19 89 GLU A N 1
ATOM 718 C CA . GLU A 1 89 ? -0.411 0.229 13.646 1.00 73.19 89 GLU A CA 1
ATOM 719 C C . GLU A 1 89 ? -0.326 -0.257 12.190 1.00 73.19 89 GLU A C 1
ATOM 721 O O . GLU A 1 89 ? -0.186 -1.454 11.969 1.00 73.19 89 GLU A O 1
ATOM 726 N N . LEU A 1 90 ? -0.445 0.624 11.183 1.00 79.88 90 LEU A N 1
ATOM 727 C CA . LEU A 1 90 ? -0.270 0.181 9.797 1.00 79.88 90 LEU A CA 1
ATOM 728 C C . LEU A 1 90 ? 1.191 -0.231 9.580 1.00 79.88 90 LEU A C 1
ATOM 730 O O . LEU A 1 90 ? 2.096 0.583 9.755 1.00 79.88 90 LEU A O 1
ATOM 734 N N . LEU A 1 91 ? 1.404 -1.469 9.151 1.00 83.75 91 LEU A N 1
ATOM 735 C CA . LEU A 1 91 ? 2.685 -1.978 8.686 1.00 83.75 91 LEU A CA 1
ATOM 736 C C . LEU A 1 91 ? 2.661 -2.094 7.162 1.00 83.75 91 LEU A C 1
ATOM 738 O O . LEU A 1 91 ? 1.812 -2.776 6.588 1.00 83.75 91 LEU A O 1
ATOM 742 N N . ILE A 1 92 ? 3.611 -1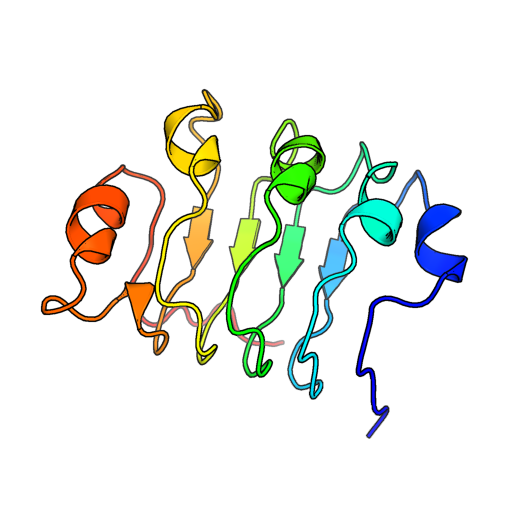.439 6.507 1.00 83.88 92 ILE A N 1
ATOM 743 C CA . ILE A 1 92 ? 3.839 -1.513 5.069 1.00 83.88 92 ILE A CA 1
ATOM 744 C C . ILE A 1 92 ? 5.113 -2.316 4.838 1.00 83.88 92 ILE A C 1
ATOM 746 O O . ILE A 1 92 ? 6.191 -1.881 5.228 1.00 83.88 92 ILE A O 1
ATOM 750 N N . ASP A 1 93 ? 5.009 -3.462 4.176 1.00 87.88 93 ASP A N 1
ATOM 751 C CA . ASP A 1 93 ? 6.170 -4.255 3.781 1.00 87.88 93 ASP A CA 1
ATOM 752 C C . ASP A 1 93 ? 6.565 -3.936 2.337 1.00 87.88 93 ASP A C 1
ATOM 754 O O . ASP A 1 93 ? 5.865 -4.285 1.382 1.00 87.88 93 ASP A O 1
ATOM 758 N N . GLY A 1 94 ? 7.677 -3.219 2.187 1.00 87.88 94 GLY A N 1
ATOM 759 C CA . GLY A 1 94 ? 8.186 -2.749 0.904 1.00 87.88 94 GLY A CA 1
ATOM 760 C C . GLY A 1 94 ? 9.402 -3.512 0.393 1.00 87.88 94 GLY A C 1
ATOM 761 O O . GLY A 1 94 ? 9.992 -3.064 -0.597 1.00 87.88 94 GLY A O 1
ATOM 762 N N . PHE A 1 95 ? 9.819 -4.606 1.041 1.00 89.00 95 PHE A N 1
ATOM 763 C CA . PHE A 1 95 ? 11.081 -5.273 0.720 1.00 89.00 95 PHE A CA 1
ATOM 764 C C . PHE A 1 95 ? 11.206 -5.611 -0.776 1.00 89.00 95 PHE A C 1
ATOM 766 O O . PHE A 1 95 ? 10.290 -6.121 -1.422 1.00 89.00 95 PHE A O 1
ATOM 773 N N . GLY A 1 96 ? 12.354 -5.279 -1.369 1.00 89.62 96 GLY A N 1
ATOM 774 C CA . GLY A 1 96 ? 12.609 -5.522 -2.791 1.00 89.62 96 GLY A CA 1
ATOM 775 C C . GLY A 1 96 ? 11.798 -4.658 -3.769 1.00 89.62 96 GLY A C 1
ATOM 776 O O . GLY A 1 96 ? 11.905 -4.881 -4.973 1.00 89.62 96 GLY A O 1
ATOM 777 N N . SER A 1 97 ? 11.012 -3.683 -3.297 1.00 88.88 97 SER A N 1
ATOM 778 C CA . SER A 1 97 ? 10.375 -2.661 -4.142 1.00 88.88 97 SER A CA 1
ATOM 779 C C . SER A 1 97 ? 11.223 -1.379 -4.213 1.00 88.88 97 SER A C 1
ATOM 781 O O . SER A 1 97 ? 12.029 -1.124 -3.310 1.00 88.88 97 SER A O 1
ATOM 783 N N . PRO A 1 98 ? 11.027 -0.512 -5.228 1.00 89.44 98 PRO A N 1
ATOM 784 C CA . PRO A 1 98 ? 11.692 0.786 -5.288 1.00 89.44 98 PRO A CA 1
ATOM 785 C C . PRO A 1 98 ? 11.404 1.691 -4.084 1.00 89.44 98 PRO A C 1
ATOM 787 O O . PRO A 1 98 ? 12.161 2.632 -3.865 1.00 89.44 98 PRO A O 1
ATOM 790 N N . LEU A 1 99 ? 10.350 1.444 -3.292 1.00 84.44 99 LEU A N 1
ATOM 791 C CA . LEU A 1 99 ? 10.094 2.194 -2.054 1.00 84.44 99 LEU A CA 1
ATOM 792 C C . LEU A 1 99 ? 11.214 2.038 -1.021 1.00 84.44 99 LEU A C 1
ATOM 794 O O . LEU A 1 99 ? 11.391 2.941 -0.212 1.00 84.44 99 LEU A O 1
ATOM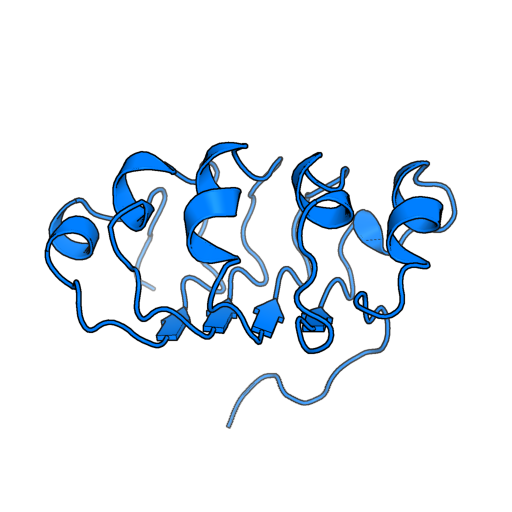 798 N N . CYS A 1 100 ? 11.965 0.933 -1.072 1.00 87.31 100 CYS A N 1
ATOM 799 C CA . CYS A 1 100 ? 13.097 0.642 -0.193 1.00 87.31 100 CYS A CA 1
ATOM 800 C C . CYS A 1 100 ? 14.464 1.026 -0.788 1.00 87.31 100 CYS A C 1
ATOM 802 O O . CYS A 1 100 ? 15.497 0.726 -0.193 1.00 87.31 100 CYS A O 1
ATOM 804 N N . ASP A 1 101 ? 14.490 1.677 -1.953 1.00 88.62 101 ASP A N 1
ATOM 805 C CA . ASP A 1 101 ? 15.717 2.218 -2.539 1.00 88.62 101 ASP A CA 1
ATOM 806 C C . ASP A 1 101 ? 16.048 3.575 -1.897 1.00 88.62 101 ASP A C 1
ATOM 808 O O . ASP A 1 101 ? 15.277 4.523 -2.016 1.00 88.62 101 ASP A O 1
ATOM 812 N N . GLU A 1 102 ? 17.210 3.703 -1.252 1.00 84.31 102 GLU A N 1
ATOM 813 C CA . GLU A 1 102 ? 17.654 4.960 -0.628 1.00 84.31 102 GLU A CA 1
ATOM 814 C C . GLU A 1 102 ? 17.795 6.123 -1.627 1.00 84.31 102 GLU A C 1
ATOM 816 O O . GLU A 1 102 ? 17.728 7.291 -1.236 1.00 84.31 102 GLU A O 1
ATOM 821 N N . ALA A 1 103 ? 17.989 5.829 -2.918 1.00 87.69 103 ALA A N 1
ATOM 822 C CA . ALA A 1 103 ? 18.009 6.837 -3.974 1.00 87.69 103 ALA A CA 1
ATOM 823 C C . ALA A 1 103 ? 16.600 7.323 -4.360 1.00 87.69 103 ALA A C 1
ATOM 825 O O . ALA A 1 103 ? 16.468 8.350 -5.035 1.00 87.69 103 ALA A O 1
ATOM 826 N N . ASN A 1 104 ? 15.546 6.615 -3.943 1.00 83.81 104 ASN A N 1
ATOM 827 C CA . ASN A 1 104 ? 14.167 7.009 -4.177 1.00 83.81 104 ASN A CA 1
ATOM 828 C C . ASN A 1 104 ? 13.783 8.180 -3.251 1.00 83.81 104 ASN A C 1
ATOM 830 O O . ASN A 1 104 ? 13.836 8.037 -2.029 1.00 83.81 104 ASN A O 1
ATOM 834 N N . PRO A 1 105 ? 13.315 9.326 -3.785 1.00 78.69 105 PRO A N 1
ATOM 835 C CA . PRO A 1 105 ? 12.865 10.460 -2.971 1.00 78.69 105 PRO A CA 1
ATOM 836 C C . PRO A 1 105 ? 11.789 10.097 -1.939 1.00 78.69 105 PRO A C 1
ATOM 838 O O . PRO A 1 105 ? 11.703 10.714 -0.877 1.00 78.69 105 PRO A O 1
ATOM 841 N N . SER A 1 106 ? 10.982 9.085 -2.251 1.00 76.25 106 SER A N 1
ATOM 842 C CA . SER A 1 106 ? 9.904 8.592 -1.403 1.00 76.25 106 SER A CA 1
ATOM 843 C C . SER A 1 106 ? 10.421 7.813 -0.197 1.00 76.25 106 SER A C 1
ATOM 845 O O . SER A 1 106 ? 9.748 7.822 0.825 1.00 76.25 106 SER A O 1
ATOM 847 N N . TYR A 1 107 ? 11.625 7.231 -0.244 1.00 74.25 107 TYR A N 1
ATOM 848 C CA . TYR A 1 107 ? 12.220 6.472 0.868 1.00 74.25 107 TYR A CA 1
ATOM 849 C C . TYR A 1 107 ? 12.228 7.264 2.186 1.00 74.25 107 TYR A C 1
ATOM 851 O O . TYR A 1 107 ? 11.965 6.728 3.259 1.00 74.25 107 TYR A O 1
ATOM 859 N N . ALA A 1 108 ? 12.443 8.583 2.112 1.00 64.56 108 ALA A N 1
ATOM 860 C CA . ALA A 1 108 ? 12.419 9.466 3.277 1.00 64.56 108 ALA A CA 1
ATOM 861 C C . ALA A 1 108 ? 11.015 9.652 3.888 1.00 64.56 108 ALA A C 1
ATOM 863 O O . ALA A 1 108 ? 10.912 9.907 5.086 1.00 64.56 108 ALA A O 1
ATOM 864 N N . VAL A 1 109 ? 9.952 9.511 3.088 1.00 61.91 109 VAL A N 1
ATOM 865 C CA . VAL A 1 109 ? 8.552 9.473 3.553 1.00 61.91 109 VAL A CA 1
ATOM 866 C C . VAL A 1 109 ? 8.268 8.123 4.216 1.00 61.91 109 VAL A C 1
ATOM 868 O O . VAL A 1 109 ? 7.604 8.070 5.238 1.00 61.91 109 VAL A O 1
ATOM 871 N N . GLY A 1 110 ? 8.877 7.047 3.721 1.00 53.56 110 GLY A N 1
ATOM 872 C CA . GLY A 1 110 ? 8.896 5.726 4.352 1.00 53.56 110 GLY A CA 1
ATOM 873 C C . GLY A 1 110 ? 9.668 5.651 5.669 1.00 53.56 110 GLY A C 1
ATOM 874 O O . GLY A 1 110 ? 9.557 4.678 6.395 1.00 53.56 110 GLY A O 1
ATOM 875 N N . LYS A 1 111 ? 10.407 6.702 6.028 1.00 49.50 111 LYS A N 1
ATOM 876 C CA . LYS A 1 111 ? 10.997 6.854 7.362 1.00 49.50 111 LYS A CA 1
ATOM 877 C C . LYS A 1 111 ? 9.963 7.202 8.446 1.00 49.50 111 LYS A C 1
ATOM 879 O O . LYS A 1 111 ? 10.340 7.381 9.601 1.00 49.50 111 LYS A O 1
ATOM 884 N N . LEU A 1 112 ? 8.688 7.346 8.071 1.00 55.47 112 LEU A N 1
ATOM 885 C CA . LEU A 1 112 ? 7.551 7.172 8.974 1.00 55.47 112 LEU A CA 1
ATOM 886 C C . LEU A 1 112 ? 7.612 5.757 9.573 1.00 55.47 112 LEU A C 1
ATOM 888 O O . LEU A 1 112 ? 7.990 4.826 8.872 1.00 55.47 112 LEU A O 1
ATOM 892 N N . ASP A 1 113 ? 7.213 5.581 10.833 1.00 65.56 113 ASP A N 1
ATOM 893 C CA . ASP A 1 113 ? 7.382 4.344 11.629 1.00 65.56 113 ASP A CA 1
ATOM 894 C C . ASP A 1 113 ? 6.703 3.070 11.055 1.00 65.56 113 ASP A C 1
ATOM 896 O O . ASP A 1 113 ? 6.700 2.018 11.689 1.00 65.56 113 ASP A O 1
ATOM 900 N N . HIS A 1 114 ? 6.117 3.154 9.860 1.00 77.88 114 HIS A N 1
ATOM 901 C CA . HIS A 1 114 ? 5.212 2.176 9.270 1.00 77.88 114 HIS A CA 1
ATOM 902 C C . HIS A 1 114 ? 5.825 1.360 8.124 1.00 77.88 114 HIS A C 1
ATOM 904 O O . HIS A 1 114 ? 5.289 0.303 7.812 1.00 77.88 114 HIS A O 1
ATOM 910 N N . LEU A 1 115 ? 6.913 1.799 7.476 1.00 82.50 115 LEU A N 1
ATOM 911 C CA . LEU A 1 115 ? 7.556 1.008 6.417 1.00 82.50 115 LEU A CA 1
ATOM 912 C C . LEU A 1 115 ? 8.601 0.051 6.996 1.00 82.50 115 LEU A C 1
ATOM 914 O O . LEU A 1 115 ? 9.581 0.482 7.601 1.00 82.50 115 LEU A O 1
ATOM 918 N N . SER A 1 116 ? 8.467 -1.233 6.678 1.00 85.38 116 SER A N 1
ATOM 919 C CA . SER A 1 116 ? 9.562 -2.191 6.757 1.00 85.38 116 SER A CA 1
ATOM 920 C C . SER A 1 116 ? 10.222 -2.381 5.390 1.00 85.38 116 SER A C 1
ATOM 922 O O . SER A 1 116 ? 9.557 -2.617 4.379 1.00 85.38 116 SER A O 1
ATOM 924 N N . CYS A 1 117 ? 11.552 -2.300 5.389 1.00 87.00 117 CYS A N 1
ATOM 925 C CA . CYS A 1 117 ? 12.420 -2.700 4.279 1.00 87.00 117 CYS A CA 1
ATOM 926 C C . CYS A 1 117 ? 13.270 -3.924 4.627 1.00 87.00 117 CYS A C 1
ATOM 928 O O . CYS A 1 117 ? 14.221 -4.241 3.911 1.00 87.00 117 CYS A O 1
ATOM 930 N N . GLU A 1 118 ? 12.965 -4.581 5.742 1.00 85.31 118 GLU A N 1
ATOM 931 C CA . GLU A 1 118 ? 13.624 -5.816 6.138 1.00 85.31 118 GLU A CA 1
ATOM 932 C C . GLU A 1 118 ? 12.958 -7.001 5.441 1.00 85.31 118 GLU A C 1
ATOM 934 O O . GLU A 1 118 ? 11.751 -7.001 5.201 1.00 85.31 118 GLU A O 1
ATOM 939 N N . GLU A 1 119 ? 13.752 -8.019 5.112 1.00 79.25 119 GLU A N 1
ATOM 940 C CA . GLU A 1 119 ? 13.227 -9.277 4.589 1.00 79.25 119 GLU A CA 1
ATOM 941 C C . GLU A 1 119 ? 12.366 -9.941 5.670 1.00 79.25 119 GLU A C 1
ATOM 943 O O . GLU A 1 119 ? 12.866 -10.567 6.608 1.00 79.25 119 GLU A O 1
ATOM 948 N N . ASN A 1 120 ? 11.051 -9.792 5.552 1.00 65.94 120 ASN A N 1
ATOM 949 C CA . ASN A 1 120 ? 10.115 -10.452 6.439 1.00 65.94 120 ASN A CA 1
ATOM 950 C C . ASN A 1 120 ? 9.872 -11.886 5.959 1.00 65.94 120 ASN A C 1
ATOM 952 O O . ASN A 1 120 ? 9.307 -12.129 4.894 1.00 65.94 120 ASN A O 1
ATOM 956 N N . LEU A 1 121 ? 10.207 -12.859 6.808 1.00 54.81 121 LEU A N 1
ATOM 957 C CA . LEU A 1 121 ? 9.896 -14.278 6.592 1.00 54.81 121 LEU A CA 1
ATOM 958 C C . LEU A 1 121 ? 8.392 -14.606 6.722 1.00 54.81 121 LEU A C 1
ATOM 960 O O . LEU A 1 121 ? 8.030 -15.779 6.729 1.00 54.81 121 LEU A O 1
ATOM 964 N N . TYR A 1 122 ? 7.503 -13.607 6.819 1.00 52.38 122 TYR A N 1
ATOM 965 C CA . TYR A 1 122 ? 6.048 -13.825 6.794 1.00 52.38 122 TYR A CA 1
ATOM 966 C C . TYR A 1 122 ? 5.536 -14.299 5.423 1.00 52.38 122 TYR A C 1
ATOM 968 O O . TYR A 1 122 ? 4.374 -14.681 5.291 1.00 52.38 122 TYR A O 1
ATOM 976 N N . GLY A 1 123 ? 6.417 -14.371 4.420 1.00 44.59 123 GLY A N 1
ATOM 977 C CA . GLY A 1 123 ? 6.174 -15.095 3.182 1.00 44.59 123 GLY A CA 1
ATOM 978 C C . GLY A 1 123 ? 6.009 -16.605 3.402 1.00 44.59 123 GLY A C 1
ATOM 979 O O . GLY A 1 123 ? 6.972 -17.357 3.296 1.00 44.59 123 GLY A O 1
ATOM 980 N N . TYR A 1 124 ? 4.753 -17.024 3.570 1.00 41.75 124 TYR A N 1
ATOM 981 C CA . TYR A 1 124 ? 4.207 -18.361 3.286 1.00 41.75 124 TYR A CA 1
ATOM 982 C C . TYR A 1 124 ? 4.545 -19.498 4.266 1.00 41.75 124 TYR A C 1
ATOM 984 O O . TYR A 1 124 ? 5.614 -20.103 4.218 1.00 41.75 124 TYR A O 1
ATOM 992 N N . ASN A 1 125 ? 3.528 -19.906 5.035 1.00 34.41 125 ASN A N 1
ATOM 993 C CA . ASN A 1 125 ? 3.211 -21.328 5.224 1.00 34.41 125 ASN A CA 1
ATOM 994 C C . ASN A 1 125 ? 1.920 -21.656 4.472 1.00 34.41 125 ASN A C 1
ATOM 996 O O . ASN A 1 125 ? 1.020 -20.786 4.472 1.00 34.41 125 ASN A O 1
#

Foldseek 3Di:
DDADQEQDQVLQVPLQDAEEEPEPHQHQDYPLNSCLNNQNHAEYAHEPYAHQEDDQSCLSNLQRHQEAEHELYAHQADRPCLVVDPPLRAAYEHANYNCCPPPRPRVVVCVRPRYDNDPDPPPDD

Secondary structure (DSSP, 8-state):
----SS--GGGGG-TT--EEE-TTS------HHHHTT-TT--EEE-TT-------GGGGGTTTT--EEE-TT----S--GGGGT---TT-EEE-TTSGGG-TTSGGGGTTTTTTEE-S--TTS--

InterPro domains:
  IPR032675 Leucine-rich repeat domain superfamily [G3DSA:3.80.10.10] (1-120)

Organism: Pythium oligandrum (NCBI:txid41045)

Sequence (125 aa):
MTRIEDIPEIVTAMTSLRELSLTYNPLTTLNSSRVANLNQLTSIWFDGSSIPELPDEIWRLTKHLEEFAVQYTNITQYPSWVNEIAHPELLIDGFGSPLCDEANPSYAVGKLDHLSCEENLYGYN